Protein AF-A0A2W4JLH2-F1 (afdb_monomer)

Nearest PDB structures (foldseek):
  6drq-assembly1_A  TM=7.084E-01  e=2.146E-05  Mycobacterium tuberculosis H37Rv
  8hl1-assembly1_L47A  TM=3.375E-01  e=1.134E+00  Sulfolobus acidocaldarius DSM 639
  8g1e-assembly1_A  TM=3.024E-01  e=1.834E+00  Homo sapiens
  3vf6-assembly1_A  TM=3.605E-01  e=5.745E+00  Homo sapiens

Solvent-accessible surface area (backbone atoms only — not comparable to full-atom values): 6622 Å² total; per-residue (Å²): 125,73,49,68,74,40,40,30,32,42,36,41,95,90,52,58,29,29,37,42,37,33,56,72,28,68,57,100,89,44,82,47,68,50,49,39,22,50,97,89,46,78,52,68,23,83,39,34,64,57,42,51,57,45,54,62,69,62,88,81,42,65,45,70,80,42,90,61,39,84,54,60,52,72,53,56,48,80,77,41,50,48,53,83,95,36,53,34,60,63,62,53,46,68,55,53,71,70,48,75,89,43,75,62,48,50,49,61,48,55,76,65,101

Organism: NCBI:txid37925

Structure (mmCIF, N/CA/C/O backbone):
data_AF-A0A2W4JLH2-F1
#
_entry.id   AF-A0A2W4JLH2-F1
#
loop_
_atom_site.group_PDB
_atom_site.id
_atom_site.type_symbol
_atom_site.label_atom_id
_atom_site.label_alt_id
_atom_site.label_comp_id
_atom_site.label_asym_id
_atom_site.label_entity_id
_atom_site.label_seq_id
_atom_site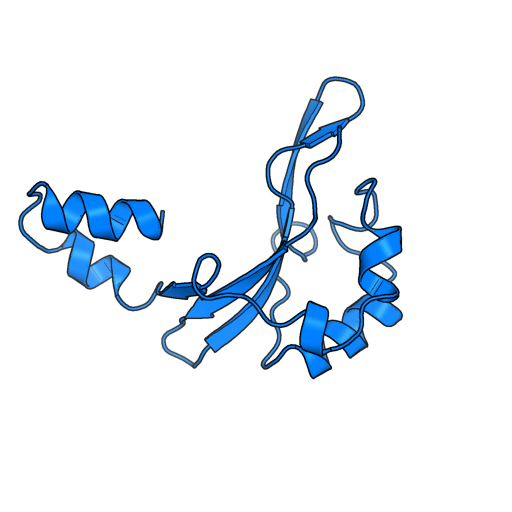.pdbx_PDB_ins_code
_atom_site.Cartn_x
_atom_site.Cartn_y
_atom_site.Cartn_z
_atom_site.occupancy
_atom_site.B_iso_or_equiv
_atom_site.auth_seq_id
_atom_site.auth_comp_id
_atom_site.auth_asym_id
_atom_site.auth_atom_id
_atom_site.pdbx_PDB_model_num
ATOM 1 N N . MET A 1 1 ? 19.452 8.529 -3.254 1.00 48.38 1 MET A N 1
ATOM 2 C CA . MET A 1 1 ? 19.203 7.088 -3.058 1.00 48.38 1 MET A CA 1
ATOM 3 C C . MET A 1 1 ? 17.704 6.944 -3.188 1.00 48.38 1 MET A C 1
ATOM 5 O O . MET A 1 1 ? 17.025 7.774 -2.595 1.00 48.38 1 MET A O 1
ATOM 9 N N . ALA A 1 2 ? 17.218 6.052 -4.049 1.00 60.94 2 ALA A N 1
ATOM 10 C CA . ALA A 1 2 ? 15.781 5.814 -4.143 1.00 60.94 2 ALA A CA 1
ATOM 11 C C . ALA A 1 2 ? 15.319 5.140 -2.848 1.00 60.94 2 ALA A C 1
ATOM 13 O O . ALA A 1 2 ? 16.065 4.327 -2.297 1.00 60.94 2 ALA A O 1
ATOM 14 N N . SER A 1 3 ? 14.159 5.544 -2.348 1.00 75.44 3 SER A N 1
ATOM 15 C CA . SER A 1 3 ? 13.524 4.883 -1.212 1.00 75.44 3 SER A CA 1
ATOM 16 C C . SER A 1 3 ? 12.976 3.527 -1.674 1.00 75.44 3 SER A C 1
ATOM 18 O O . SER A 1 3 ? 12.734 3.333 -2.865 1.00 75.44 3 SER A O 1
ATOM 20 N N . ASP A 1 4 ? 12.856 2.558 -0.771 1.00 90.25 4 ASP A N 1
ATOM 21 C CA . ASP A 1 4 ? 12.301 1.247 -1.117 1.00 90.25 4 ASP A CA 1
ATOM 22 C C . ASP A 1 4 ? 10.794 1.341 -1.382 1.00 90.25 4 ASP A C 1
ATOM 24 O O . ASP A 1 4 ? 10.117 2.191 -0.812 1.00 90.25 4 ASP A O 1
ATOM 28 N N . ILE A 1 5 ? 10.277 0.470 -2.251 1.00 96.38 5 ILE A N 1
ATOM 29 C CA . ILE A 1 5 ? 8.832 0.295 -2.446 1.00 96.38 5 ILE A CA 1
ATOM 30 C C . ILE A 1 5 ? 8.337 -0.647 -1.351 1.00 96.38 5 ILE A C 1
ATOM 32 O O . ILE A 1 5 ? 8.895 -1.732 -1.181 1.00 96.38 5 ILE A O 1
ATOM 36 N N . ILE A 1 6 ? 7.292 -0.246 -0.636 1.00 96.31 6 ILE A N 1
ATOM 37 C CA . ILE A 1 6 ? 6.830 -0.898 0.588 1.00 96.31 6 ILE A CA 1
ATOM 38 C C . ILE A 1 6 ? 5.421 -1.465 0.368 1.00 96.31 6 ILE A C 1
ATOM 40 O O . ILE A 1 6 ? 4.563 -0.747 -0.152 1.00 96.31 6 ILE A O 1
ATOM 44 N N . PRO A 1 7 ? 5.147 -2.732 0.731 1.00 97.81 7 PRO A N 1
ATOM 45 C CA . PRO A 1 7 ? 3.783 -3.237 0.792 1.00 97.81 7 PRO A CA 1
ATOM 46 C C . PRO A 1 7 ? 3.039 -2.614 1.975 1.00 97.81 7 PRO A C 1
ATOM 48 O O . PRO A 1 7 ? 3.545 -2.603 3.092 1.00 97.81 7 PRO A O 1
ATOM 51 N N . ILE A 1 8 ? 1.827 -2.127 1.725 1.00 98.06 8 ILE A N 1
ATOM 52 C CA . ILE A 1 8 ? 0.969 -1.515 2.742 1.00 98.06 8 ILE A CA 1
ATOM 53 C C . ILE A 1 8 ? -0.403 -2.190 2.765 1.00 98.06 8 ILE A C 1
ATOM 55 O O . ILE A 1 8 ? -0.866 -2.706 1.740 1.00 98.06 8 ILE A O 1
ATOM 59 N N . GLU A 1 9 ? -1.059 -2.166 3.920 1.00 98.19 9 GLU A N 1
ATOM 60 C CA . GLU A 1 9 ? -2.445 -2.600 4.094 1.00 98.19 9 GLU A CA 1
ATOM 61 C C . GLU A 1 9 ? -3.350 -1.395 4.355 1.00 98.19 9 GLU A C 1
ATOM 63 O O . GLU A 1 9 ? -3.006 -0.486 5.107 1.00 98.19 9 GLU A O 1
ATOM 68 N N . LEU A 1 10 ? -4.518 -1.393 3.719 1.00 97.38 10 LEU A N 1
ATOM 69 C CA . LEU A 1 10 ? -5.555 -0.389 3.887 1.00 97.38 10 LEU A CA 1
ATOM 70 C C . LEU A 1 10 ? -6.797 -1.059 4.469 1.00 97.38 10 LEU A C 1
ATOM 72 O O . LEU A 1 10 ? -7.472 -1.829 3.779 1.00 97.38 10 LEU A O 1
ATOM 76 N N . GLY A 1 11 ? -7.115 -0.730 5.718 1.00 96.69 11 GLY A N 1
ATOM 77 C CA . GLY A 1 11 ? -8.366 -1.110 6.360 1.00 96.69 11 GLY A CA 1
ATOM 78 C C . GLY A 1 11 ? -9.516 -0.269 5.816 1.00 96.69 11 GLY A C 1
ATOM 79 O O . GLY A 1 11 ? -9.542 0.951 5.992 1.00 96.69 11 GLY A O 1
ATOM 80 N N . LEU A 1 12 ? -10.472 -0.907 5.136 1.00 95.69 12 LEU A N 1
ATOM 81 C CA . LEU A 1 12 ? -11.631 -0.244 4.529 1.00 95.69 12 LEU A CA 1
ATOM 82 C C . LEU A 1 12 ? -12.943 -0.847 5.042 1.00 95.69 12 LEU A C 1
ATOM 84 O O . LEU A 1 12 ? -12.991 -2.016 5.427 1.00 95.69 12 LEU A O 1
ATOM 88 N N . PRO A 1 13 ? -14.079 -0.123 4.963 1.00 93.69 13 PRO A N 1
ATOM 89 C CA . PRO A 1 13 ? -15.343 -0.641 5.488 1.00 93.69 13 PRO A CA 1
ATOM 90 C C . PRO A 1 13 ? -15.852 -1.900 4.764 1.00 93.69 13 PRO A C 1
ATOM 92 O O . PRO A 1 13 ? -16.756 -2.573 5.257 1.00 93.69 13 PRO A O 1
ATOM 95 N N . GLN A 1 14 ? -15.325 -2.198 3.571 1.00 92.06 14 GLN A N 1
ATOM 96 C CA . GLN A 1 14 ? -15.669 -3.386 2.783 1.00 92.06 14 GLN A CA 1
ATOM 97 C C . GLN A 1 14 ? -14.677 -4.549 2.964 1.00 92.06 14 GLN A C 1
ATOM 99 O O . GLN A 1 14 ? -14.894 -5.608 2.373 1.00 92.06 14 GLN A O 1
ATOM 104 N N . GLY A 1 15 ? -13.645 -4.373 3.790 1.00 95.06 15 GLY A N 1
ATOM 105 C CA . GLY A 1 15 ? -12.567 -5.329 4.023 1.00 95.06 15 GLY A CA 1
ATOM 106 C C . GLY A 1 15 ? -11.198 -4.751 3.680 1.00 95.06 15 GLY A C 1
ATOM 107 O O . GLY A 1 15 ? -11.098 -3.757 2.961 1.00 95.06 15 GLY A O 1
ATOM 108 N N . ASP A 1 16 ? -10.166 -5.404 4.196 1.00 96.50 16 ASP A N 1
ATOM 109 C CA . ASP A 1 16 ? -8.785 -4.945 4.084 1.00 96.50 16 ASP A CA 1
ATOM 110 C C . ASP A 1 16 ? -8.214 -5.277 2.704 1.00 96.50 16 ASP A C 1
ATOM 112 O O . ASP A 1 16 ? -8.542 -6.310 2.105 1.00 96.50 16 ASP A O 1
ATOM 116 N N . LEU A 1 17 ? -7.373 -4.384 2.184 1.00 98.12 17 LEU A N 1
ATOM 117 C CA . LEU A 1 17 ? -6.706 -4.553 0.897 1.00 98.12 17 LEU A CA 1
ATOM 118 C C . LEU A 1 17 ? -5.216 -4.240 1.006 1.00 98.12 17 LEU A C 1
ATOM 120 O O . LEU A 1 17 ? -4.805 -3.346 1.736 1.00 98.12 17 LEU A O 1
ATOM 124 N N . VAL A 1 18 ? -4.415 -4.932 0.204 1.00 98.31 18 VAL A N 1
ATOM 125 C CA . VAL A 1 18 ? -2.962 -4.771 0.123 1.00 98.31 18 VAL A CA 1
ATOM 126 C C . VAL A 1 18 ? -2.582 -4.067 -1.180 1.00 98.31 18 VAL A C 1
ATOM 128 O O . VAL A 1 18 ? -3.099 -4.399 -2.251 1.00 98.31 18 VAL A O 1
ATOM 131 N N . THR A 1 19 ? -1.650 -3.119 -1.110 1.00 98.25 19 THR A N 1
ATOM 132 C CA . THR A 1 19 ? -1.063 -2.432 -2.273 1.00 98.25 19 THR A CA 1
ATOM 133 C C . THR A 1 19 ? 0.421 -2.119 -2.033 1.00 98.25 19 THR A C 1
ATOM 135 O O . THR A 1 19 ? 1.000 -2.585 -1.053 1.00 98.25 19 THR A O 1
ATOM 138 N N . LEU A 1 20 ? 1.063 -1.381 -2.942 1.00 98.25 20 LEU A N 1
ATOM 139 C CA . LEU A 1 20 ? 2.424 -0.879 -2.769 1.00 98.25 20 LEU A CA 1
ATOM 140 C C . LEU A 1 20 ? 2.430 0.642 -2.693 1.00 98.25 20 LEU A C 1
ATOM 142 O O . LEU A 1 20 ? 1.710 1.318 -3.429 1.00 98.25 20 LEU A O 1
ATOM 146 N N . TRP A 1 21 ? 3.326 1.159 -1.867 1.00 97.62 21 TRP A N 1
ATOM 147 C CA . TRP A 1 21 ? 3.621 2.572 -1.738 1.00 97.62 21 TRP A CA 1
ATOM 148 C C . TRP A 1 21 ? 5.113 2.813 -1.956 1.00 97.62 21 TRP A C 1
ATOM 150 O O . TRP A 1 21 ? 5.961 2.123 -1.391 1.00 97.62 21 TRP A O 1
ATOM 160 N N . ALA A 1 22 ? 5.438 3.792 -2.790 1.00 96.62 22 ALA A N 1
ATOM 161 C CA . ALA A 1 22 ? 6.780 4.326 -2.920 1.00 96.62 22 ALA A CA 1
ATOM 162 C C . ALA A 1 22 ? 6.842 5.663 -2.160 1.00 96.62 22 ALA A C 1
ATOM 164 O O . ALA A 1 22 ? 6.327 6.671 -2.663 1.00 96.62 22 ALA A O 1
ATOM 165 N N . PRO A 1 23 ? 7.462 5.699 -0.964 1.00 93.50 23 PRO A N 1
ATOM 166 C CA . PRO A 1 23 ? 7.695 6.943 -0.250 1.00 93.50 23 PRO A CA 1
ATOM 167 C C . PRO A 1 23 ? 8.629 7.844 -1.053 1.00 93.50 23 PRO A C 1
ATOM 169 O O . PRO A 1 23 ? 9.340 7.393 -1.954 1.00 93.50 23 PRO A O 1
ATOM 172 N N . ARG A 1 24 ? 8.668 9.127 -0.680 1.00 93.06 24 ARG A N 1
ATOM 173 C CA . ARG A 1 24 ? 9.373 10.169 -1.437 1.00 93.06 24 ARG A CA 1
ATOM 174 C C . ARG A 1 24 ? 10.736 9.730 -1.962 1.00 93.06 24 ARG A C 1
ATOM 176 O O . ARG A 1 24 ? 11.635 9.393 -1.182 1.00 93.06 24 ARG A O 1
ATOM 183 N N . TRP A 1 25 ? 10.917 9.824 -3.274 1.00 92.44 25 TRP A N 1
ATOM 184 C CA . TRP A 1 25 ? 12.205 9.644 -3.935 1.00 92.44 25 TRP A CA 1
ATOM 185 C C . TRP A 1 25 ? 12.534 10.851 -4.810 1.00 92.44 25 TRP A C 1
ATOM 187 O O . TRP A 1 25 ? 11.709 11.729 -5.056 1.00 92.44 25 TRP A O 1
ATOM 197 N N . ARG A 1 26 ? 13.799 10.927 -5.231 1.00 90.25 26 ARG A N 1
ATOM 198 C CA . ARG A 1 26 ? 14.274 11.958 -6.154 1.00 90.25 26 ARG A CA 1
ATOM 199 C C . ARG A 1 26 ? 14.760 11.328 -7.439 1.00 90.25 26 ARG A C 1
ATOM 201 O O . ARG A 1 26 ? 15.624 10.450 -7.390 1.00 90.25 26 ARG A O 1
ATOM 208 N N . GLU A 1 27 ? 14.289 11.864 -8.551 1.00 87.94 27 GLU A N 1
ATOM 209 C CA . GLU A 1 27 ? 14.702 11.489 -9.897 1.00 87.94 27 GLU A CA 1
ATOM 210 C C . GLU 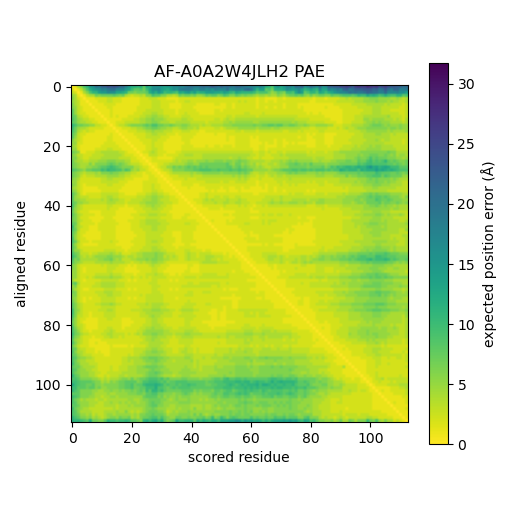A 1 27 ? 14.786 12.749 -10.757 1.00 87.94 27 GLU A C 1
ATOM 212 O O . GLU A 1 27 ? 13.937 13.626 -10.654 1.00 87.94 27 GLU A O 1
ATOM 217 N N . ASP A 1 28 ? 15.886 12.900 -11.499 1.00 87.56 28 ASP A N 1
ATOM 218 C CA . ASP A 1 28 ? 16.158 14.055 -12.373 1.00 87.56 28 ASP A CA 1
ATOM 219 C C . ASP A 1 28 ? 15.982 15.457 -11.745 1.00 87.56 28 ASP A C 1
ATOM 221 O O . ASP A 1 28 ? 15.843 16.469 -12.429 1.00 87.56 28 ASP A O 1
ATOM 225 N N . GLY A 1 29 ? 16.104 15.547 -10.416 1.00 88.81 29 GLY A N 1
ATOM 226 C CA . GLY A 1 29 ? 15.964 16.798 -9.663 1.00 88.81 29 GLY A CA 1
ATOM 227 C C . GLY A 1 29 ? 14.534 17.109 -9.218 1.00 88.81 29 GLY A C 1
ATOM 228 O O . GLY A 1 29 ? 14.332 18.115 -8.536 1.00 88.81 29 GLY A O 1
ATOM 229 N N . GLU A 1 30 ? 13.582 16.237 -9.536 1.00 91.31 30 GLU A N 1
ATOM 230 C CA . GLU A 1 30 ? 12.186 16.295 -9.113 1.00 91.31 30 GLU A CA 1
ATOM 231 C C . GLU A 1 30 ? 11.952 15.361 -7.914 1.00 91.31 30 GLU A C 1
ATOM 233 O O . GLU A 1 30 ? 12.695 14.399 -7.693 1.00 91.31 30 GLU A O 1
ATOM 238 N N . GLU A 1 31 ? 10.965 15.700 -7.081 1.00 92.31 31 GLU A N 1
ATOM 239 C CA . GLU A 1 31 ? 10.521 14.874 -5.956 1.00 92.31 31 GLU A CA 1
ATOM 240 C C . GLU A 1 31 ? 9.227 14.173 -6.343 1.00 92.31 31 GLU A C 1
ATOM 242 O O . GLU A 1 31 ? 8.260 14.827 -6.732 1.00 92.31 31 GLU A O 1
ATOM 247 N N . TRP A 1 32 ? 9.230 12.855 -6.201 1.00 93.50 32 TRP A N 1
ATOM 248 C CA . TRP A 1 32 ? 8.134 11.980 -6.579 1.00 93.50 32 TRP A CA 1
ATOM 249 C C . TRP A 1 32 ? 7.672 11.168 -5.374 1.00 93.50 32 TRP A C 1
ATOM 251 O O . TRP A 1 32 ? 8.454 10.910 -4.458 1.00 93.50 32 TRP A O 1
ATOM 261 N N . GLU A 1 33 ? 6.408 10.772 -5.387 1.00 95.19 33 GLU A N 1
ATOM 262 C CA . GLU A 1 33 ? 5.764 9.859 -4.445 1.00 95.19 33 GLU A CA 1
ATOM 263 C C . GLU A 1 33 ? 4.595 9.216 -5.196 1.00 95.19 33 GLU A C 1
ATOM 265 O O . GLU A 1 33 ? 3.932 9.904 -5.975 1.00 95.19 33 GLU A O 1
ATOM 270 N N . ALA A 1 34 ? 4.366 7.917 -5.020 1.00 96.00 34 ALA A N 1
ATOM 271 C CA . ALA A 1 34 ? 3.343 7.207 -5.782 1.00 96.00 34 ALA A CA 1
ATOM 272 C C . ALA A 1 34 ? 2.871 5.943 -5.064 1.00 96.00 34 ALA A C 1
ATOM 274 O O . ALA A 1 34 ? 3.597 5.342 -4.269 1.00 96.00 34 ALA A O 1
ATOM 275 N N . PHE A 1 35 ? 1.661 5.512 -5.401 1.00 97.50 35 PHE A N 1
ATOM 276 C CA . PHE A 1 35 ? 1.157 4.180 -5.086 1.00 97.50 35 PHE A CA 1
ATOM 277 C C . PHE A 1 35 ? 1.224 3.284 -6.323 1.00 97.50 35 PHE A C 1
ATOM 279 O O . PHE A 1 35 ? 1.462 3.749 -7.437 1.00 97.50 35 PHE A O 1
ATOM 286 N N . LEU A 1 36 ? 0.990 1.986 -6.140 1.00 98.19 36 LEU A N 1
ATOM 287 C CA . LEU A 1 36 ? 0.686 1.109 -7.261 1.00 98.19 36 LEU A CA 1
ATOM 288 C C . LEU A 1 36 ? -0.678 1.486 -7.848 1.00 98.19 36 LEU A C 1
ATOM 290 O O . LEU A 1 36 ? -1.721 1.208 -7.258 1.00 98.19 36 LEU A O 1
ATOM 294 N N . GLY A 1 37 ? -0.654 2.100 -9.020 1.00 97.69 37 GLY A N 1
ATOM 295 C CA . GLY A 1 37 ? -1.830 2.667 -9.661 1.00 97.69 37 GLY A CA 1
ATOM 296 C C . GLY A 1 37 ? -1.508 3.185 -11.053 1.00 97.69 37 GLY A C 1
ATOM 297 O O . GLY A 1 37 ? -0.389 3.003 -11.527 1.00 97.69 37 GLY A O 1
ATOM 298 N N . ASP A 1 38 ? -2.488 3.791 -11.705 1.00 96.19 38 ASP A N 1
ATOM 299 C CA . ASP A 1 38 ? -2.306 4.490 -12.978 1.00 96.19 38 ASP A CA 1
ATOM 300 C C . ASP A 1 38 ? -3.169 5.753 -12.950 1.00 96.19 38 ASP A C 1
ATOM 302 O O . ASP A 1 38 ? -4.388 5.675 -12.778 1.00 96.19 38 ASP A O 1
ATOM 306 N N . ASP A 1 39 ? -2.533 6.913 -13.103 1.00 93.50 39 ASP A N 1
ATOM 307 C CA . ASP A 1 39 ? -3.196 8.222 -13.116 1.00 93.50 39 ASP A CA 1
ATOM 308 C C . ASP A 1 39 ? -3.953 8.520 -11.794 1.00 93.50 39 ASP A C 1
ATOM 310 O O . ASP A 1 39 ? -3.339 8.888 -10.791 1.00 93.50 39 ASP A O 1
ATOM 314 N N . GLU A 1 40 ? -5.282 8.366 -11.760 1.00 94.75 40 GLU A N 1
ATOM 315 C CA . GLU A 1 40 ? -6.126 8.555 -10.567 1.00 94.75 40 GLU A CA 1
ATOM 316 C C . GLU A 1 40 ? -6.578 7.235 -9.917 1.00 94.75 40 GLU A C 1
ATOM 318 O O . GLU A 1 40 ? -7.204 7.249 -8.852 1.00 94.75 40 GLU A O 1
ATOM 323 N N . ASP A 1 41 ? -6.259 6.096 -10.534 1.00 96.00 41 ASP A N 1
ATOM 324 C CA . ASP A 1 41 ? -6.664 4.780 -10.056 1.00 96.00 41 ASP A CA 1
ATOM 325 C C . ASP A 1 41 ? -5.634 4.193 -9.084 1.00 96.00 41 ASP A C 1
ATOM 327 O O . ASP A 1 41 ? -4.458 4.048 -9.407 1.00 96.00 41 ASP A O 1
ATOM 331 N N . LEU A 1 42 ? -6.101 3.750 -7.913 1.00 96.81 42 LEU A N 1
ATOM 332 C CA . LEU A 1 42 ? -5.321 2.944 -6.972 1.00 96.81 42 LEU A CA 1
ATOM 333 C C . LEU A 1 42 ? -5.607 1.456 -7.191 1.00 96.81 42 LEU A C 1
ATOM 335 O O . LEU A 1 42 ? -6.756 1.013 -7.108 1.00 96.81 42 LEU A O 1
ATOM 339 N N . TYR A 1 43 ? -4.561 0.659 -7.394 1.00 97.88 43 TYR A N 1
ATOM 340 C CA . TYR A 1 43 ? -4.689 -0.791 -7.503 1.00 97.88 43 TYR A CA 1
ATOM 341 C C . TYR A 1 43 ? -4.449 -1.435 -6.145 1.00 97.88 43 TYR A C 1
ATOM 343 O O . TYR A 1 43 ? -3.362 -1.345 -5.581 1.00 97.88 43 TYR A O 1
ATOM 351 N N . ALA A 1 44 ? -5.459 -2.126 -5.627 1.00 97.25 44 ALA A N 1
ATOM 352 C CA . ALA A 1 44 ? -5.386 -2.820 -4.350 1.00 97.25 44 ALA A CA 1
ATOM 353 C C . ALA A 1 44 ? -5.970 -4.234 -4.472 1.00 97.25 44 ALA A C 1
ATOM 355 O O . ALA A 1 44 ? -6.866 -4.498 -5.279 1.00 97.25 44 ALA A O 1
ATOM 356 N N . PHE A 1 45 ? -5.428 -5.161 -3.690 1.00 98.31 45 PHE A N 1
ATOM 357 C CA . PHE A 1 45 ? -5.649 -6.597 -3.835 1.00 98.31 45 PHE A CA 1
ATOM 358 C C . PHE A 1 45 ? -6.120 -7.211 -2.516 1.00 98.31 45 PHE A C 1
ATOM 360 O O . PHE A 1 45 ? -5.767 -6.705 -1.459 1.00 98.31 45 PHE A O 1
ATOM 367 N N . PRO A 1 46 ? -6.874 -8.322 -2.543 1.00 97.69 46 PRO A N 1
ATOM 368 C CA . PRO A 1 46 ? -7.385 -8.939 -1.317 1.00 97.69 46 PRO A CA 1
ATOM 369 C C . PRO A 1 46 ? -6.293 -9.538 -0.417 1.00 97.69 46 PRO A C 1
ATOM 371 O O . PRO A 1 46 ? -6.538 -9.745 0.764 1.00 97.69 46 PRO A O 1
ATOM 374 N N . ASP A 1 47 ? -5.115 -9.857 -0.962 1.00 97.56 47 ASP A N 1
ATOM 375 C CA . ASP A 1 47 ? -3.980 -10.395 -0.210 1.00 97.56 47 ASP A CA 1
ATOM 376 C C . ASP A 1 47 ? -2.681 -10.361 -1.035 1.00 97.56 47 ASP A C 1
ATOM 378 O O . ASP A 1 47 ? -2.686 -10.198 -2.263 1.00 97.56 47 ASP A O 1
ATOM 382 N N . ALA A 1 48 ? -1.554 -10.589 -0.353 1.00 97.88 48 ALA A N 1
ATOM 383 C CA . ALA A 1 48 ? -0.214 -10.567 -0.936 1.00 97.88 48 ALA A CA 1
ATOM 384 C C . ALA A 1 48 ? -0.028 -11.549 -2.109 1.00 97.88 48 ALA A C 1
ATOM 386 O O . ALA A 1 48 ? 0.794 -11.294 -2.989 1.00 97.88 48 ALA A O 1
ATOM 387 N N . ALA A 1 49 ? -0.776 -12.660 -2.181 1.00 98.12 49 ALA A N 1
ATOM 388 C CA . ALA A 1 49 ? -0.650 -13.586 -3.308 1.00 98.12 49 ALA A CA 1
ATOM 389 C C . ALA A 1 49 ? -1.233 -13.000 -4.604 1.00 98.12 49 ALA A C 1
ATOM 391 O O . ALA A 1 49 ? -0.657 -13.200 -5.677 1.00 98.12 49 ALA A O 1
ATOM 392 N N . HIS A 1 50 ? -2.339 -12.257 -4.512 1.00 98.50 50 HIS A N 1
ATOM 393 C CA . HIS A 1 50 ? -2.928 -11.562 -5.657 1.00 98.50 50 HIS A CA 1
ATOM 394 C C . HIS A 1 50 ? -2.053 -10.388 -6.105 1.00 98.50 50 HIS A C 1
ATOM 396 O O . HIS A 1 50 ? -1.814 -10.246 -7.305 1.00 98.50 50 HIS A O 1
ATOM 402 N N . LEU A 1 51 ? -1.495 -9.625 -5.158 1.00 98.31 51 LEU A N 1
ATOM 403 C CA . LEU A 1 51 ? -0.503 -8.593 -5.463 1.00 98.31 51 LEU A CA 1
ATOM 404 C C . LEU A 1 51 ? 0.721 -9.197 -6.173 1.00 98.31 51 LEU A C 1
ATOM 406 O O . LEU A 1 51 ? 1.102 -8.740 -7.248 1.00 98.31 51 LEU A O 1
ATOM 410 N N . ALA A 1 52 ? 1.288 -10.282 -5.633 1.00 98.06 52 ALA A N 1
ATOM 411 C CA . ALA A 1 52 ? 2.429 -10.977 -6.229 1.00 98.06 52 ALA A CA 1
ATOM 412 C C . ALA A 1 52 ? 2.139 -11.481 -7.652 1.00 98.06 52 ALA A C 1
ATOM 414 O O . ALA A 1 52 ? 3.024 -11.481 -8.509 1.00 98.06 52 ALA A O 1
ATOM 415 N N . ALA A 1 53 ? 0.912 -11.940 -7.911 1.00 97.75 53 ALA A N 1
ATOM 416 C CA . ALA A 1 53 ? 0.494 -12.348 -9.246 1.00 97.75 53 ALA A CA 1
ATOM 417 C C . ALA A 1 53 ? 0.468 -11.157 -10.214 1.00 97.75 53 ALA A C 1
ATOM 419 O O . ALA A 1 53 ? 0.979 -11.287 -11.325 1.00 97.75 53 ALA A O 1
ATOM 420 N N . PHE A 1 54 ? -0.064 -10.009 -9.783 1.00 97.88 54 PHE A N 1
ATOM 421 C CA . PHE A 1 54 ? -0.135 -8.796 -10.595 1.00 97.88 54 PHE A CA 1
ATOM 422 C C . PHE A 1 54 ? 1.251 -8.245 -10.942 1.00 97.88 54 PHE A C 1
ATOM 424 O O . PHE A 1 54 ? 1.569 -8.111 -12.123 1.00 97.88 54 PHE A O 1
ATOM 431 N N . VAL A 1 55 ? 2.109 -7.995 -9.945 1.00 97.12 55 VAL A N 1
ATOM 432 C CA . VAL A 1 55 ? 3.416 -7.334 -10.155 1.00 97.12 55 VAL A CA 1
ATOM 433 C C . VAL A 1 55 ? 4.353 -8.123 -11.074 1.00 97.12 55 VAL A C 1
ATOM 435 O O . VAL A 1 55 ? 5.244 -7.557 -11.694 1.00 97.12 55 VAL A O 1
ATOM 438 N N . ARG A 1 56 ? 4.145 -9.438 -11.213 1.00 96.62 56 ARG A N 1
ATOM 439 C CA . ARG A 1 56 ? 4.921 -10.301 -12.121 1.00 96.62 56 ARG A CA 1
ATOM 440 C C . ARG A 1 56 ? 4.542 -10.163 -13.589 1.00 96.62 56 ARG A C 1
ATOM 442 O O . ARG A 1 56 ? 5.299 -10.613 -14.446 1.00 96.62 56 ARG A O 1
ATOM 449 N N . THR A 1 57 ? 3.370 -9.612 -13.871 1.00 95.62 57 THR A N 1
ATOM 450 C CA . THR A 1 57 ? 2.833 -9.472 -15.229 1.00 95.62 57 THR A CA 1
ATOM 451 C C . THR A 1 57 ? 2.487 -8.034 -15.586 1.00 95.62 57 THR A C 1
ATOM 453 O O . THR A 1 57 ? 2.052 -7.793 -16.705 1.00 95.62 57 THR A O 1
ATOM 456 N N . ALA A 1 58 ? 2.619 -7.101 -14.645 1.00 94.19 58 ALA A N 1
ATOM 457 C CA . ALA A 1 58 ? 2.259 -5.709 -14.839 1.00 94.19 58 ALA A CA 1
ATOM 458 C C . ALA A 1 58 ? 3.236 -5.027 -15.810 1.00 94.19 58 ALA A C 1
ATOM 460 O O . ALA A 1 58 ? 4.453 -5.120 -15.651 1.00 94.19 58 ALA A O 1
ATOM 461 N N . GLU A 1 59 ? 2.685 -4.363 -16.826 1.00 92.94 59 GLU A N 1
ATOM 462 C CA . GLU A 1 59 ? 3.456 -3.669 -17.870 1.00 92.94 59 GLU A CA 1
ATOM 463 C C . GLU A 1 59 ? 3.238 -2.146 -17.851 1.00 92.94 59 GLU A C 1
ATOM 465 O O . GLU A 1 59 ? 3.999 -1.418 -18.483 1.00 92.94 59 GLU A O 1
ATOM 470 N N . GLN A 1 60 ? 2.210 -1.664 -17.143 1.00 94.69 60 GLN A N 1
ATOM 471 C CA . GLN A 1 60 ? 1.835 -0.251 -17.061 1.00 94.69 60 GLN A CA 1
ATOM 472 C C . GLN A 1 60 ? 1.241 0.062 -15.682 1.00 94.69 60 GLN A C 1
ATOM 474 O O . GLN A 1 60 ? 0.332 -0.646 -15.242 1.00 94.69 60 GLN A O 1
ATOM 479 N N . HIS A 1 61 ? 1.823 1.059 -15.012 1.00 96.75 61 HIS A N 1
ATOM 480 C CA . HIS A 1 61 ? 1.417 1.674 -13.742 1.00 96.75 61 HIS A CA 1
ATOM 481 C C . HIS A 1 61 ? 2.479 2.718 -13.343 1.00 96.75 61 HIS A C 1
ATOM 483 O O . HIS A 1 61 ? 3.618 2.648 -13.806 1.00 96.75 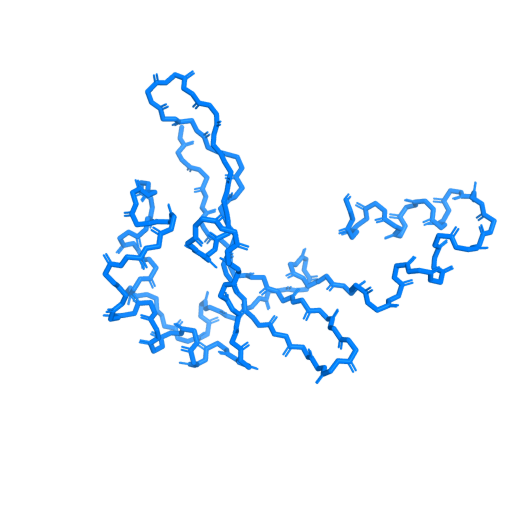61 HIS A O 1
ATOM 489 N N . ASP A 1 62 ? 2.174 3.600 -12.399 1.00 95.94 62 ASP A N 1
ATOM 490 C CA . ASP A 1 62 ? 3.035 4.720 -11.992 1.00 95.94 62 ASP A CA 1
ATOM 491 C C . ASP A 1 62 ? 4.382 4.280 -11.395 1.00 95.94 62 ASP A C 1
ATOM 493 O O . ASP A 1 62 ? 5.399 4.953 -11.540 1.00 95.94 62 ASP A O 1
ATOM 497 N N . LEU A 1 63 ? 4.428 3.107 -10.753 1.00 96.25 63 LEU A N 1
ATOM 498 C CA . LEU A 1 63 ? 5.676 2.574 -10.192 1.00 96.25 63 LEU A CA 1
ATOM 499 C C . LEU A 1 63 ? 6.630 1.954 -11.229 1.00 96.25 63 LEU A C 1
ATOM 501 O O . LEU A 1 63 ? 7.718 1.541 -10.840 1.00 96.25 63 LEU A O 1
ATOM 505 N N . ILE A 1 64 ? 6.264 1.839 -12.514 1.00 95.06 64 ILE A N 1
ATOM 506 C CA . ILE A 1 64 ? 7.064 1.094 -13.510 1.00 95.06 64 ILE A CA 1
ATOM 507 C C . ILE A 1 64 ? 8.436 1.736 -13.751 1.00 95.06 64 ILE A C 1
ATOM 509 O O . ILE A 1 64 ? 9.424 1.027 -13.954 1.00 95.06 64 ILE A O 1
ATOM 513 N N . ASP A 1 65 ? 8.493 3.066 -13.665 1.00 91.38 65 ASP A N 1
ATOM 514 C CA . ASP A 1 65 ? 9.705 3.868 -13.833 1.00 91.38 65 ASP A CA 1
ATOM 515 C C . ASP A 1 65 ? 10.483 4.042 -12.517 1.00 91.38 65 ASP A C 1
ATOM 517 O O . ASP A 1 65 ? 11.602 4.551 -12.513 1.00 91.38 65 ASP A O 1
ATOM 521 N N . HIS A 1 66 ? 9.953 3.559 -11.384 1.00 94.50 66 HIS A N 1
ATOM 522 C CA . HIS A 1 66 ? 10.635 3.681 -10.101 1.00 94.50 66 HIS A CA 1
ATOM 523 C C . HIS A 1 66 ? 11.968 2.894 -10.106 1.00 94.50 66 HIS A C 1
ATOM 525 O O . HIS A 1 66 ? 11.983 1.701 -10.435 1.00 94.50 66 HIS A O 1
ATOM 531 N N . PRO A 1 67 ? 13.098 3.469 -9.638 1.00 93.19 67 PRO A N 1
ATOM 532 C CA . PRO A 1 67 ? 14.418 2.829 -9.726 1.00 93.19 67 PRO A CA 1
ATOM 533 C C . PRO A 1 67 ? 14.505 1.431 -9.092 1.00 93.19 67 PRO A C 1
ATOM 535 O O . PRO A 1 67 ? 15.228 0.558 -9.580 1.00 93.19 67 PRO A O 1
ATOM 538 N N . SER A 1 68 ? 13.758 1.203 -8.010 1.00 93.38 68 SER A N 1
ATOM 539 C CA . SER A 1 68 ? 13.706 -0.079 -7.289 1.00 93.38 68 SER A CA 1
ATOM 540 C C . SER A 1 68 ? 12.621 -1.040 -7.793 1.00 93.38 68 SER A C 1
ATOM 542 O O . SER A 1 68 ? 12.545 -2.162 -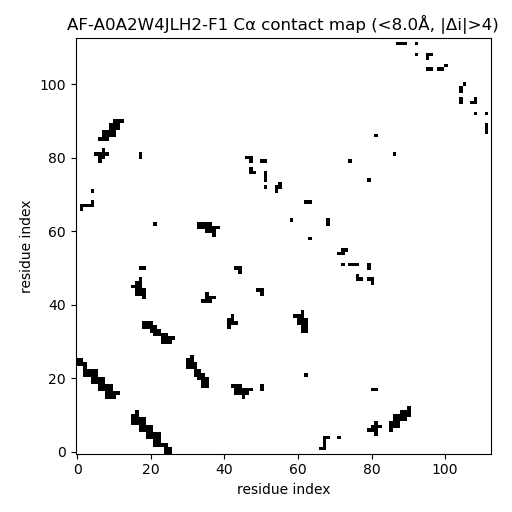7.296 1.00 93.38 68 SER A O 1
ATOM 544 N N . TRP A 1 69 ? 11.802 -0.658 -8.784 1.00 95.31 69 TRP A N 1
ATOM 545 C CA . TRP A 1 69 ? 10.687 -1.489 -9.260 1.00 95.31 69 TRP A CA 1
ATOM 546 C C . TRP A 1 69 ? 11.131 -2.880 -9.697 1.00 95.31 69 TRP A C 1
ATOM 548 O O . TRP A 1 69 ? 10.493 -3.866 -9.357 1.00 95.31 69 TRP A O 1
ATOM 558 N N . HIS A 1 70 ? 12.280 -2.983 -10.366 1.00 93.81 70 HIS A N 1
ATOM 559 C CA . HIS A 1 70 ? 12.836 -4.247 -10.856 1.00 93.81 70 HIS A CA 1
ATOM 560 C C . HIS A 1 70 ? 13.012 -5.341 -9.780 1.00 93.81 70 HIS A C 1
ATOM 562 O O . HIS A 1 70 ? 13.145 -6.515 -10.125 1.00 93.81 70 HIS A O 1
ATOM 568 N N . ILE A 1 71 ? 13.030 -4.974 -8.494 1.00 94.88 71 ILE A N 1
ATOM 569 C CA . ILE A 1 71 ? 13.130 -5.899 -7.359 1.00 94.88 7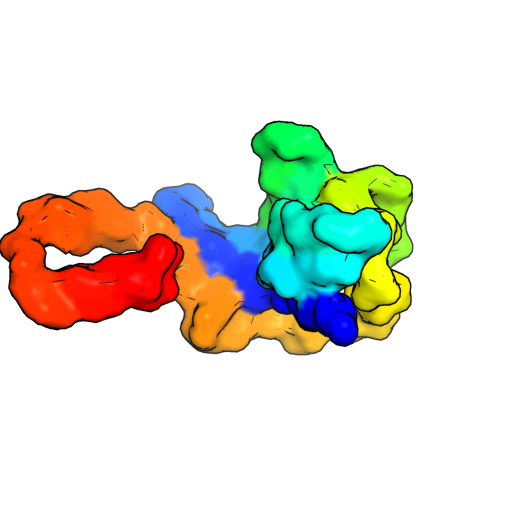1 ILE A CA 1
ATOM 570 C C . ILE A 1 71 ? 11.757 -6.498 -7.022 1.00 94.88 71 ILE A C 1
ATOM 572 O O . ILE A 1 71 ? 11.669 -7.687 -6.722 1.00 94.88 71 ILE A O 1
ATOM 576 N N . VAL A 1 72 ? 10.683 -5.710 -7.122 1.00 96.31 72 VAL A N 1
ATOM 577 C CA . VAL A 1 72 ? 9.334 -6.069 -6.657 1.00 96.31 72 VAL A CA 1
ATOM 578 C C . VAL A 1 72 ? 8.783 -7.331 -7.341 1.00 96.31 72 VAL A C 1
ATOM 580 O O . VAL A 1 72 ? 8.370 -8.247 -6.628 1.00 96.31 72 VAL A O 1
ATOM 583 N N . PRO A 1 73 ? 8.840 -7.491 -8.683 1.00 96.38 73 PRO A N 1
ATOM 584 C CA . PRO A 1 73 ? 8.394 -8.721 -9.341 1.00 96.38 73 PRO A CA 1
ATOM 585 C C . PRO A 1 73 ? 9.165 -9.982 -8.920 1.00 96.38 73 PRO A C 1
ATOM 587 O O . PRO A 1 73 ? 8.660 -11.098 -9.085 1.00 96.38 73 PRO A O 1
ATOM 590 N N . ALA A 1 74 ? 10.390 -9.824 -8.404 1.00 95.75 74 ALA A N 1
ATOM 591 C CA . ALA A 1 74 ? 11.244 -10.924 -7.965 1.00 95.75 74 ALA A CA 1
ATOM 592 C C . ALA A 1 74 ? 10.977 -11.365 -6.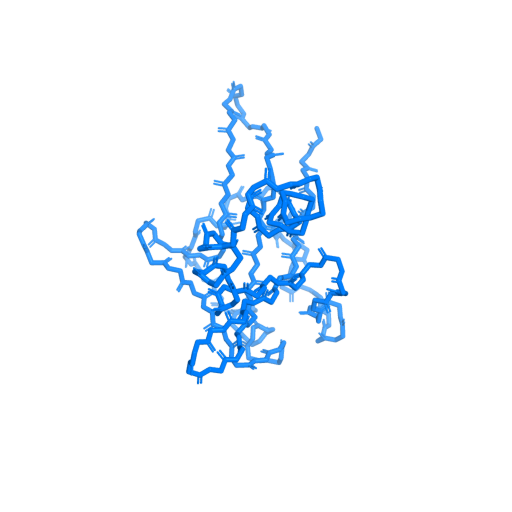514 1.00 95.75 74 ALA A C 1
ATOM 594 O O . ALA A 1 74 ? 11.448 -12.437 -6.125 1.00 95.75 74 ALA A O 1
ATOM 595 N N . LEU A 1 75 ? 10.215 -10.587 -5.738 1.00 96.06 75 LEU A N 1
ATOM 596 C CA . LEU A 1 75 ? 9.868 -10.914 -4.357 1.00 96.06 75 LEU A CA 1
ATOM 597 C C . LEU A 1 75 ? 8.956 -12.148 -4.271 1.00 96.06 75 LEU A C 1
ATOM 599 O O . LEU A 1 75 ? 8.155 -12.476 -5.166 1.00 96.06 75 LEU A O 1
ATOM 603 N N . ASN A 1 76 ? 9.093 -12.872 -3.164 1.00 96.06 76 ASN A N 1
ATOM 604 C CA . ASN A 1 76 ? 8.172 -13.936 -2.798 1.00 96.06 76 ASN A CA 1
ATOM 605 C C . ASN A 1 76 ? 6.944 -13.375 -2.056 1.00 96.06 76 ASN A C 1
ATOM 607 O O . ASN A 1 76 ? 6.923 -12.225 -1.637 1.00 96.06 76 ASN A O 1
ATOM 611 N N . VAL A 1 77 ? 5.893 -14.191 -1.916 1.00 96.94 77 VAL A N 1
ATOM 612 C CA . VAL A 1 77 ? 4.637 -13.746 -1.284 1.00 96.94 77 VAL A CA 1
ATOM 613 C C . VAL A 1 77 ? 4.851 -13.258 0.159 1.00 96.94 77 VAL A C 1
ATOM 615 O O . VAL A 1 77 ? 4.362 -12.177 0.457 1.00 96.94 77 VAL A O 1
ATOM 618 N N . PRO A 1 78 ? 5.583 -13.973 1.040 1.00 97.19 78 PRO A N 1
ATOM 619 C CA . PRO A 1 78 ? 5.903 -13.468 2.378 1.00 97.19 78 PRO A CA 1
ATOM 620 C C . PRO A 1 78 ? 6.578 -12.091 2.435 1.00 97.19 78 PRO A C 1
ATOM 622 O O . PRO A 1 78 ? 6.341 -11.359 3.384 1.00 97.19 78 PRO A O 1
ATOM 625 N N . GLU A 1 79 ? 7.404 -11.739 1.448 1.00 96.38 79 GLU A N 1
ATOM 626 C CA . GLU A 1 79 ? 8.069 -10.426 1.365 1.00 96.38 79 GLU A CA 1
ATOM 627 C C . GLU A 1 79 ? 7.122 -9.291 0.938 1.00 96.38 79 GLU A C 1
ATOM 629 O O . GLU A 1 79 ? 7.486 -8.125 1.030 1.00 96.38 79 GLU A O 1
ATOM 634 N N . LEU A 1 80 ? 5.922 -9.626 0.459 1.00 97.00 80 LEU A N 1
ATOM 635 C CA . LEU A 1 80 ? 4.880 -8.682 0.045 1.00 97.00 80 LEU A CA 1
ATOM 636 C C . LEU A 1 80 ? 3.739 -8.579 1.067 1.00 97.00 80 LEU A C 1
ATOM 638 O O . LEU A 1 80 ? 2.711 -7.972 0.774 1.00 97.00 80 LEU A O 1
ATOM 642 N N . ILE A 1 81 ? 3.884 -9.209 2.235 1.00 97.69 81 ILE A N 1
ATOM 643 C CA . ILE A 1 81 ? 2.940 -9.061 3.343 1.00 97.69 81 ILE A CA 1
ATOM 644 C C . ILE A 1 81 ? 3.319 -7.780 4.100 1.00 97.69 81 ILE A C 1
ATOM 646 O O . ILE A 1 81 ? 4.467 -7.697 4.545 1.00 97.69 81 ILE A O 1
ATOM 650 N N . PRO A 1 82 ? 2.401 -6.806 4.245 1.00 96.75 82 PRO A N 1
ATOM 651 C CA . PRO A 1 82 ? 2.633 -5.619 5.063 1.00 96.75 82 PRO A CA 1
ATOM 652 C C . PRO A 1 82 ? 2.948 -5.997 6.511 1.00 96.75 82 PRO A C 1
ATOM 654 O O . PRO A 1 82 ? 2.399 -6.966 7.041 1.00 96.75 82 PRO A O 1
ATOM 657 N N . ASP A 1 83 ? 3.843 -5.246 7.142 1.00 94.38 83 ASP A N 1
ATOM 658 C CA . ASP A 1 83 ? 4.076 -5.347 8.581 1.00 94.38 83 ASP A CA 1
ATOM 659 C C . ASP A 1 83 ? 3.137 -4.409 9.363 1.00 94.38 83 ASP A C 1
ATOM 661 O O . ASP A 1 83 ? 2.408 -3.607 8.777 1.00 94.38 83 ASP A O 1
ATOM 665 N N . ASP A 1 84 ? 3.139 -4.538 10.692 1.00 91.00 84 ASP A N 1
ATOM 666 C CA . ASP A 1 84 ? 2.255 -3.769 11.574 1.00 91.00 84 ASP A CA 1
ATOM 667 C C . ASP A 1 84 ? 2.475 -2.243 11.481 1.00 91.00 84 ASP A C 1
ATOM 669 O O . ASP A 1 84 ? 1.531 -1.491 11.703 1.00 91.00 84 ASP A O 1
ATOM 673 N N . ASP A 1 85 ? 3.681 -1.771 11.131 1.00 92.12 85 ASP A N 1
ATOM 674 C CA . ASP A 1 85 ? 3.979 -0.337 10.959 1.00 92.12 85 ASP A CA 1
ATOM 675 C C . ASP A 1 85 ? 3.424 0.219 9.628 1.00 92.12 85 ASP A C 1
ATOM 677 O O . ASP A 1 85 ? 3.385 1.433 9.422 1.00 92.12 85 ASP A O 1
ATOM 681 N N . HIS A 1 86 ? 2.984 -0.658 8.721 1.00 94.81 86 HIS A N 1
ATOM 682 C CA . HIS A 1 86 ? 2.493 -0.326 7.382 1.00 94.81 86 HIS A CA 1
ATOM 683 C C . HIS A 1 86 ? 1.035 -0.769 7.152 1.00 94.81 86 HIS A C 1
ATOM 685 O O . HIS A 1 86 ? 0.623 -0.999 6.008 1.00 94.81 86 HIS A O 1
ATOM 691 N N . SER A 1 87 ? 0.247 -0.881 8.227 1.00 95.62 87 SER A N 1
ATOM 692 C CA . SER A 1 87 ? -1.203 -1.109 8.178 1.00 95.62 87 SER A CA 1
ATOM 693 C C . SER A 1 87 ? -1.957 0.144 8.630 1.00 95.62 87 SER A C 1
ATOM 695 O O . SER A 1 87 ? -1.731 0.665 9.721 1.00 95.62 87 SER A O 1
ATOM 697 N N . TYR A 1 88 ? -2.852 0.641 7.775 1.00 95.81 88 TYR A N 1
ATOM 698 C CA . TYR A 1 88 ? -3.552 1.912 7.965 1.00 95.81 88 TYR A CA 1
ATOM 699 C C . TYR A 1 88 ? -5.067 1.697 8.050 1.00 95.81 88 TYR A C 1
ATOM 701 O O . TYR A 1 88 ? -5.710 1.345 7.057 1.00 95.81 88 TYR A O 1
ATOM 709 N N . ASP A 1 89 ? -5.664 1.948 9.220 1.00 94.69 89 ASP A N 1
ATOM 710 C CA . ASP A 1 89 ? -7.115 1.850 9.424 1.00 94.69 89 ASP A CA 1
ATOM 711 C C . ASP A 1 89 ? -7.833 3.148 9.027 1.00 94.69 89 ASP A C 1
ATOM 713 O O . ASP A 1 89 ? -7.922 4.107 9.794 1.00 94.69 89 ASP A O 1
ATOM 717 N N . LEU A 1 90 ? -8.413 3.163 7.827 1.00 94.50 90 LEU A N 1
ATOM 718 C CA . LEU A 1 90 ? -9.187 4.305 7.336 1.00 94.50 90 LEU A CA 1
ATOM 719 C C . LEU A 1 90 ? -10.645 4.291 7.821 1.00 94.50 90 LEU A C 1
ATOM 721 O O . LEU A 1 90 ? -11.359 5.285 7.658 1.00 94.50 90 LEU A O 1
ATOM 725 N N . VAL A 1 91 ? -11.106 3.188 8.416 1.00 95.38 91 VAL A N 1
ATOM 726 C CA . VAL A 1 91 ? -12.451 3.069 8.994 1.00 95.38 91 VAL A CA 1
ATOM 727 C C . VAL A 1 91 ? -12.540 3.843 10.305 1.00 95.38 91 VAL A C 1
ATOM 729 O O . VAL A 1 91 ? -13.560 4.493 10.542 1.00 95.38 91 VAL A O 1
ATOM 732 N N . GLY A 1 92 ? -11.485 3.802 11.123 1.00 92.12 92 GLY A N 1
ATOM 733 C CA . GLY A 1 92 ? -11.409 4.492 12.413 1.00 92.12 92 GLY A CA 1
ATOM 734 C C . GLY A 1 92 ? -11.199 6.008 12.320 1.00 92.12 92 GLY A C 1
ATOM 735 O O . GLY A 1 92 ? -11.625 6.744 13.209 1.00 92.12 92 GLY A O 1
ATOM 736 N N . VAL A 1 93 ? -10.616 6.515 11.226 1.00 94.25 93 VAL A N 1
ATOM 737 C CA . VAL A 1 93 ? -10.270 7.947 11.080 1.00 94.25 93 VAL A CA 1
ATOM 738 C C . VAL A 1 93 ? -11.449 8.899 11.342 1.00 94.25 93 VAL A C 1
ATOM 740 O O . VAL A 1 93 ? -11.272 9.856 12.098 1.00 94.25 93 VAL A O 1
ATOM 743 N N . PRO A 1 94 ? -12.660 8.701 10.779 1.00 93.81 94 PRO A N 1
ATOM 744 C CA . PRO A 1 94 ? -13.783 9.600 11.044 1.00 93.81 94 PRO A CA 1
ATOM 745 C C . PRO A 1 94 ? -14.209 9.644 12.516 1.00 93.81 94 PRO A C 1
ATOM 747 O O . PRO A 1 94 ? -14.715 10.674 12.959 1.00 93.81 94 PRO A O 1
ATOM 750 N N . GLU A 1 95 ? -14.034 8.545 13.256 1.00 92.25 95 GLU A N 1
ATOM 751 C CA . GLU A 1 95 ? -14.313 8.486 14.693 1.00 92.25 95 GLU A CA 1
ATOM 752 C C . GLU A 1 95 ? -13.254 9.268 15.472 1.00 92.25 95 GLU A C 1
ATOM 754 O O . GLU A 1 95 ? -13.619 10.185 16.205 1.00 92.25 95 GLU A O 1
ATOM 759 N N . LEU A 1 96 ? -11.967 9.016 15.208 1.00 92.94 96 LEU A N 1
ATOM 760 C CA . LEU A 1 96 ? -10.848 9.737 15.832 1.00 92.94 96 LEU A CA 1
ATOM 761 C C . LEU A 1 96 ? -10.942 11.252 15.611 1.00 92.94 96 LEU A C 1
ATOM 763 O O . LEU A 1 96 ? -10.765 12.049 16.528 1.00 92.94 96 LEU A O 1
ATOM 767 N N . VAL A 1 97 ? -11.283 11.677 14.393 1.00 93.75 97 VAL A N 1
ATOM 768 C CA . VAL A 1 97 ? -11.448 13.102 14.061 1.00 93.75 97 VAL A CA 1
ATOM 769 C C . VAL A 1 97 ? -12.643 13.735 14.791 1.00 93.75 97 VAL A C 1
ATOM 771 O O . VAL A 1 97 ? -12.672 14.954 14.976 1.00 93.75 97 VAL A O 1
ATOM 774 N N . ALA A 1 98 ? -13.642 12.944 15.191 1.00 94.88 98 ALA A N 1
ATOM 775 C CA . ALA A 1 98 ? -14.810 13.426 15.923 1.00 94.88 98 ALA A CA 1
ATOM 776 C C . ALA A 1 98 ? -14.580 13.545 17.442 1.00 94.88 98 ALA A C 1
ATOM 778 O O . ALA A 1 98 ? -15.402 14.173 18.121 1.00 94.88 98 ALA A O 1
ATOM 779 N N . GLU A 1 99 ? -13.503 12.964 17.976 1.00 93.12 99 GLU A N 1
ATOM 780 C CA . GLU A 1 99 ? -13.146 13.041 19.393 1.00 93.12 99 GLU A CA 1
ATOM 781 C C . GLU A 1 99 ? -12.547 14.403 19.795 1.00 93.12 99 GLU A C 1
ATOM 783 O O . GLU A 1 99 ? -12.323 15.302 18.977 1.00 93.12 99 GLU A O 1
ATOM 788 N N . GLU A 1 100 ? -12.334 14.602 21.101 1.00 94.62 100 GLU A N 1
ATOM 789 C CA . GLU A 1 100 ? -11.654 15.802 21.590 1.00 94.62 100 GLU A CA 1
ATOM 790 C C . GLU A 1 100 ? -10.183 15.777 21.126 1.00 94.62 100 GLU A C 1
ATOM 792 O O . GLU A 1 100 ? -9.511 14.755 21.281 1.00 94.62 100 GLU A O 1
ATOM 797 N N . PRO A 1 101 ? -9.656 16.876 20.546 1.00 93.25 101 PRO A N 1
ATOM 798 C CA . PRO A 1 101 ? -8.299 16.909 20.011 1.00 93.25 101 PRO A CA 1
ATOM 799 C C . PRO A 1 101 ? -7.269 17.076 21.135 1.00 93.25 101 PRO A C 1
ATOM 801 O O . PRO A 1 101 ? -6.651 18.134 21.292 1.00 93.25 101 PRO A O 1
ATOM 804 N N . ASP A 1 102 ? -7.097 16.035 21.940 1.00 94.75 102 ASP A N 1
ATOM 805 C CA . ASP A 1 102 ? -6.021 15.929 22.913 1.00 94.75 102 ASP A CA 1
ATOM 806 C C . ASP A 1 102 ? -4.798 15.201 22.332 1.00 94.75 102 ASP A C 1
ATOM 808 O O . ASP A 1 102 ? -4.790 14.728 21.197 1.00 94.75 102 ASP A O 1
ATOM 812 N N . SER A 1 103 ? -3.702 15.169 23.093 1.00 94.50 103 SER A N 1
ATOM 813 C CA . SER A 1 103 ? -2.435 14.614 22.609 1.00 94.50 103 SER A CA 1
ATOM 814 C C . SER A 1 103 ? -2.494 13.127 22.258 1.00 94.50 103 SER A C 1
ATOM 816 O O . SER A 1 103 ? -1.664 12.694 21.468 1.00 94.50 103 SER A O 1
ATOM 818 N N . CYS A 1 104 ? -3.409 12.359 22.861 1.00 91.62 104 CYS A N 1
ATOM 819 C CA . CYS A 1 104 ? -3.600 10.947 22.544 1.00 91.62 104 CYS A CA 1
ATOM 820 C C . CYS A 1 104 ? -4.258 10.812 21.172 1.00 91.62 104 CYS A C 1
ATOM 822 O O . CYS A 1 104 ? -3.609 10.338 20.247 1.00 91.62 104 CYS A O 1
ATOM 824 N N . THR A 1 105 ? -5.457 11.379 21.012 1.00 91.75 105 THR A N 1
ATOM 825 C CA . THR A 1 105 ? -6.236 11.355 19.764 1.00 91.75 105 THR A CA 1
ATOM 826 C C . THR A 1 105 ? -5.436 11.877 18.571 1.00 91.75 105 THR A C 1
ATOM 828 O O . THR A 1 105 ? -5.470 11.314 17.482 1.00 91.75 105 THR A O 1
ATOM 831 N N . ILE A 1 106 ? -4.675 12.959 18.769 1.00 93.69 10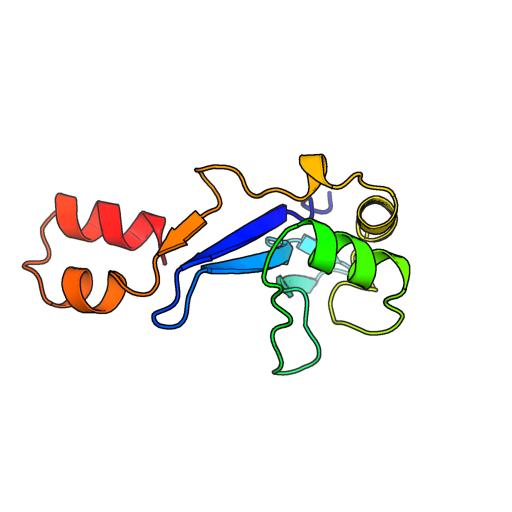6 ILE A N 1
ATOM 832 C CA . ILE A 1 106 ? -3.825 13.533 17.718 1.00 93.69 106 ILE A CA 1
ATOM 833 C C . ILE A 1 106 ? -2.623 12.637 17.405 1.00 93.69 106 ILE A C 1
ATOM 835 O O . ILE A 1 106 ? -2.199 12.590 16.253 1.00 93.69 106 ILE A O 1
ATOM 839 N N . GLY A 1 107 ? -2.067 11.954 18.408 1.00 93.19 107 GLY A N 1
ATOM 840 C CA . GLY A 1 107 ? -1.000 10.977 18.211 1.00 93.19 107 GLY A CA 1
ATOM 841 C C . GLY A 1 107 ? -1.479 9.798 17.372 1.00 93.19 107 GLY A C 1
ATOM 842 O O . GLY A 1 107 ? -0.876 9.520 16.345 1.00 93.19 107 GLY A O 1
ATOM 843 N N . GLU A 1 108 ? -2.606 9.201 17.761 1.00 90.75 108 GLU A N 1
ATOM 844 C CA . GLU A 1 108 ? -3.217 8.064 17.060 1.00 90.75 108 GLU A CA 1
ATOM 845 C C . GLU A 1 108 ? -3.610 8.430 15.623 1.00 90.75 108 GLU A C 1
ATOM 847 O O . GLU A 1 108 ? -3.336 7.684 14.689 1.00 90.75 108 GLU A O 1
ATOM 852 N N . LEU A 1 109 ? -4.184 9.619 15.407 1.00 91.12 109 LEU A N 1
ATOM 853 C CA . LEU A 1 109 ? -4.501 10.084 14.058 1.00 91.12 109 LEU A CA 1
ATOM 854 C C . LEU A 1 109 ?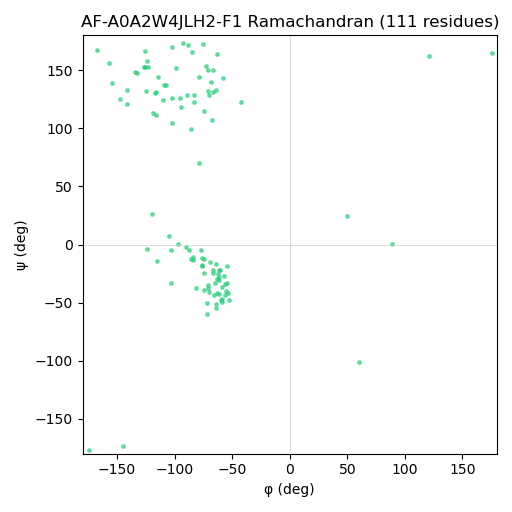 -3.238 10.253 13.198 1.00 91.12 109 LEU A C 1
ATOM 856 O O . LEU A 1 109 ? -3.253 9.880 12.031 1.00 91.12 109 LEU A O 1
ATOM 860 N N . ALA A 1 110 ? -2.154 10.799 13.758 1.00 90.94 110 ALA A N 1
ATOM 861 C CA . ALA A 1 110 ? -0.903 11.044 13.032 1.00 90.94 110 ALA A CA 1
ATOM 862 C C . ALA A 1 110 ? -0.139 9.765 12.650 1.00 90.94 1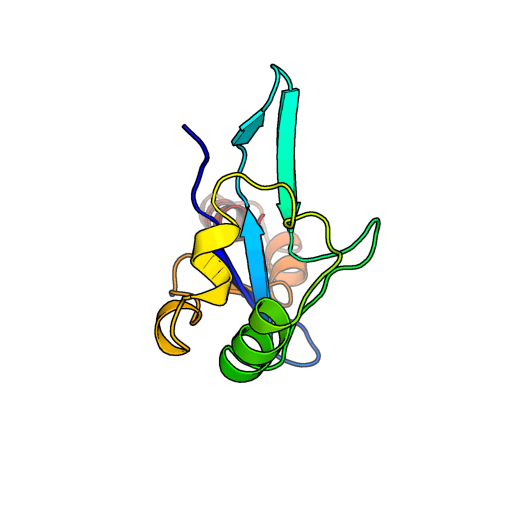10 ALA A C 1
ATOM 864 O O . ALA A 1 110 ? 0.769 9.828 11.827 1.00 90.94 110 ALA A O 1
ATOM 865 N N . GLU A 1 111 ? -0.478 8.619 13.240 1.00 88.75 111 GLU A N 1
ATOM 866 C CA . GLU A 1 111 ? 0.030 7.318 12.791 1.00 88.75 111 GLU A CA 1
ATOM 867 C C . GLU A 1 111 ? -0.685 6.843 11.512 1.00 88.75 111 GLU A C 1
ATOM 869 O O . GLU A 1 111 ? -0.155 6.003 10.789 1.00 88.75 111 GLU A O 1
ATOM 874 N N . ILE A 1 112 ? -1.851 7.422 11.193 1.00 85.38 112 ILE A N 1
ATOM 875 C CA . ILE A 1 112 ? -2.676 7.053 10.037 1.00 85.38 112 ILE A CA 1
ATOM 876 C C . ILE A 1 112 ? -2.554 8.064 8.875 1.00 85.38 112 ILE A C 1
ATOM 878 O O . ILE A 1 112 ? -2.662 7.651 7.719 1.00 85.38 112 ILE A O 1
ATOM 882 N N . VAL A 1 113 ? -2.361 9.370 9.152 1.00 79.25 113 VAL A N 1
ATOM 883 C CA . VAL A 1 113 ? -2.414 10.473 8.150 1.00 79.25 113 VAL A CA 1
ATOM 884 C C . VAL A 1 113 ? -1.133 11.281 7.960 1.00 79.25 113 VAL A C 1
ATOM 886 O O . VAL A 1 113 ? -0.376 11.481 8.934 1.00 79.25 113 VAL A O 1
#

Secondary structure (DSSP, 8-state):
-PPPPEEEEEE-TT--EEEEEEEEEEETTEEEEEESEETTEEP-BSSHHHHHHHHTT---SGGGG-TTGGGGGG--GGGGSPPGGGEEETTTHHHHHHS---HHHHHHHHTT-

Sequence (113 aa):
MASDIIPIELGLPQGDLVTLWAPRWREDGEEWEAFLGDDEDLYAFPDAAHLAAFVRTAEQHDLIDHPSWHIVPALNVPELIPDDDHSYDLVGVPELVAEEPDSCTIGELAEIV

Mean predicted aligned error: 3.77 Å

Radius of gyration: 15.55 Å; Cα contacts (8 Å, |Δi|>4): 169; chains: 1; bounding box: 35×31×41 Å

Foldseek 3Di:
DFAAWAWAWEADPVGIWIWIWGPWDDDPNDIDTDTFAADPGHDTHRALVVVLVCLLPPDDGPCPPRPNSVVSNVDDSVRNGHDPLRYAYPVCLVVLVPDDPDPVSVVVNVSHD

pLDDT: mean 93.87, std 6.39, range [48.38, 98.5]